Protein AF-A0A9E2DE53-F1 (afdb_monomer_lite)

pLDDT: mean 94.48, std 6.35, range [61.38, 98.0]

Sequence (41 aa):
TVQQYRDASGMGRNLCIELLEYFDQKGLTRRDGNLRHPRAN

Secondary structure (DSSP, 8-state):
-HHHHHHHH---HHHHHHHHHHHHHTTSEEEETTEEEEPP-

Radius of gyration: 9.87 Å; chains: 1; bounding box: 24×17×22 Å

Structure (mmCIF, N/CA/C/O backbone):
data_AF-A0A9E2DE53-F1
#
_entry.id   AF-A0A9E2DE53-F1
#
loop_
_atom_site.group_PDB
_atom_site.id
_atom_site.type_symbol
_atom_site.label_atom_id
_atom_site.label_alt_id
_atom_site.label_comp_id
_atom_site.label_asym_id
_atom_site.label_entity_id
_atom_site.label_seq_id
_atom_site.pdbx_PDB_ins_code
_atom_site.Cartn_x
_atom_site.Cartn_y
_atom_site.Cartn_z
_atom_site.occupancy
_atom_site.B_iso_or_equiv
_atom_site.auth_seq_id
_atom_site.auth_comp_id
_atom_site.auth_asym_id
_atom_site.auth_atom_id
_atom_site.pdbx_PDB_model_num
ATOM 1 N N . THR A 1 1 ? 2.261 -5.893 -0.910 1.00 92.00 1 THR A N 1
ATOM 2 C CA . THR A 1 1 ? 2.171 -5.578 0.538 1.00 92.00 1 THR A CA 1
ATOM 3 C C . THR A 1 1 ? 2.607 -4.135 0.780 1.00 92.00 1 THR A C 1
ATOM 5 O O . THR A 1 1 ? 3.139 -3.517 -0.135 1.00 92.00 1 THR A O 1
ATOM 8 N N . VAL A 1 2 ? 2.424 -3.581 1.987 1.00 94.81 2 VAL A N 1
ATOM 9 C CA . VAL A 1 2 ? 2.956 -2.239 2.328 1.00 94.81 2 VAL A CA 1
ATOM 10 C C . VAL A 1 2 ? 4.483 -2.189 2.185 1.00 94.81 2 VAL A C 1
ATOM 12 O O . VAL A 1 2 ? 5.013 -1.210 1.676 1.00 94.81 2 VAL A O 1
ATOM 15 N N . GLN A 1 3 ? 5.185 -3.254 2.589 1.00 96.12 3 GLN A N 1
ATOM 16 C CA . GLN A 1 3 ? 6.644 -3.347 2.487 1.00 96.12 3 GLN A CA 1
ATOM 17 C C . GLN A 1 3 ? 7.123 -3.270 1.035 1.00 96.12 3 GLN A C 1
ATOM 19 O O . GLN A 1 3 ? 7.949 -2.427 0.722 1.00 96.12 3 GLN A O 1
ATOM 24 N N . GLN A 1 4 ? 6.545 -4.075 0.140 1.00 95.38 4 GLN A N 1
ATOM 25 C CA . GLN A 1 4 ? 6.908 -4.046 -1.282 1.00 95.38 4 GLN A CA 1
ATOM 26 C C . GLN A 1 4 ? 6.671 -2.668 -1.906 1.00 95.38 4 GLN A C 1
ATOM 28 O O . GLN A 1 4 ? 7.492 -2.194 -2.682 1.00 95.38 4 GLN A O 1
ATOM 33 N N . TYR A 1 5 ? 5.560 -2.014 -1.553 1.00 95.75 5 TYR A N 1
ATOM 34 C CA . TYR A 1 5 ? 5.260 -0.677 -2.057 1.00 95.75 5 TYR A CA 1
ATOM 35 C C . TYR A 1 5 ? 6.268 0.361 -1.554 1.00 95.75 5 TYR A C 1
ATOM 37 O O . TYR A 1 5 ? 6.751 1.167 -2.338 1.00 95.75 5 TYR A O 1
ATOM 45 N N . ARG A 1 6 ? 6.629 0.296 -0.267 1.00 97.06 6 ARG A N 1
ATOM 46 C CA . ARG A 1 6 ? 7.662 1.136 0.349 1.00 97.06 6 ARG A CA 1
ATOM 47 C C . ARG A 1 6 ? 9.015 0.965 -0.334 1.00 97.06 6 ARG A C 1
ATOM 49 O O . ARG A 1 6 ? 9.654 1.951 -0.676 1.00 97.06 6 ARG A O 1
ATOM 56 N N . ASP A 1 7 ? 9.438 -0.279 -0.526 1.00 97.38 7 ASP A N 1
ATOM 57 C CA . ASP A 1 7 ? 10.747 -0.591 -1.100 1.00 97.38 7 ASP A CA 1
ATOM 58 C C . ASP A 1 7 ? 10.831 -0.131 -2.566 1.00 97.38 7 ASP A C 1
ATOM 60 O O . ASP A 1 7 ? 11.877 0.337 -3.003 1.00 97.38 7 ASP A O 1
ATOM 64 N N . ALA A 1 8 ? 9.716 -0.184 -3.304 1.00 97.19 8 ALA A N 1
ATOM 65 C CA . ALA A 1 8 ? 9.634 0.321 -4.673 1.00 97.19 8 ALA A CA 1
ATOM 66 C C . ALA A 1 8 ? 9.521 1.854 -4.764 1.00 97.19 8 ALA A C 1
ATOM 68 O O . ALA A 1 8 ? 10.006 2.442 -5.727 1.00 97.19 8 ALA A O 1
ATOM 69 N N . SER A 1 9 ? 8.864 2.508 -3.800 1.00 95.94 9 SER A N 1
ATOM 70 C CA . SER A 1 9 ? 8.620 3.955 -3.842 1.00 95.94 9 SER A CA 1
ATOM 71 C C . SER A 1 9 ? 9.684 4.797 -3.139 1.00 95.94 9 SER A C 1
ATOM 73 O O . SER A 1 9 ? 9.731 6.008 -3.349 1.00 95.94 9 SER A O 1
ATOM 75 N N . GLY A 1 10 ? 10.501 4.192 -2.271 1.00 96.44 10 GLY A N 1
ATOM 76 C CA . GLY A 1 10 ? 11.480 4.893 -1.435 1.00 96.44 10 GLY A CA 1
ATOM 77 C C . GLY A 1 10 ? 10.860 5.764 -0.334 1.00 96.44 10 GLY A C 1
ATOM 78 O O . GLY A 1 10 ? 11.571 6.518 0.327 1.00 96.44 10 GLY A O 1
ATOM 79 N N . MET A 1 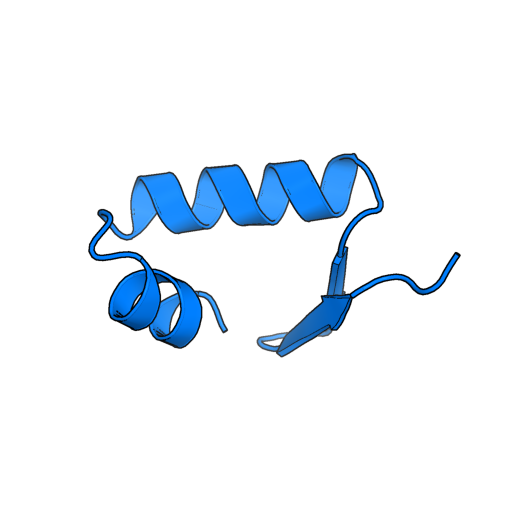11 ? 9.542 5.691 -0.125 1.00 96.25 11 MET A N 1
ATOM 80 C CA . MET A 1 11 ? 8.834 6.521 0.851 1.00 96.25 11 MET A CA 1
ATOM 81 C C . MET A 1 11 ? 8.862 5.924 2.262 1.00 96.25 11 MET A C 1
ATOM 83 O O . MET A 1 11 ? 9.105 4.736 2.474 1.00 96.25 11 MET A O 1
ATOM 87 N N . GLY A 1 12 ? 8.550 6.753 3.260 1.00 96.94 12 GLY A N 1
ATOM 88 C CA . GLY A 1 12 ? 8.351 6.294 4.632 1.00 96.94 12 GLY A CA 1
ATOM 89 C C . GLY A 1 12 ? 7.130 5.377 4.770 1.00 96.94 12 GLY A C 1
ATOM 90 O O . GLY A 1 12 ? 6.103 5.574 4.123 1.00 96.94 12 GLY A O 1
ATOM 91 N N . ARG A 1 13 ? 7.214 4.393 5.677 1.00 96.50 13 ARG A N 1
ATOM 92 C CA . ARG A 1 13 ? 6.151 3.393 5.898 1.00 96.50 13 ARG A CA 1
ATOM 93 C C . ARG A 1 13 ? 4.782 4.020 6.179 1.00 96.50 13 ARG A C 1
ATOM 95 O O . ARG A 1 13 ? 3.796 3.513 5.659 1.00 96.50 13 ARG A O 1
ATOM 102 N N . ASN A 1 14 ? 4.721 5.080 6.985 1.00 97.50 14 ASN A N 1
ATOM 103 C CA . ASN A 1 14 ? 3.448 5.704 7.363 1.00 97.50 14 ASN A CA 1
ATOM 104 C C . ASN A 1 14 ? 2.754 6.319 6.142 1.00 97.50 14 ASN A C 1
ATOM 106 O O . ASN A 1 14 ? 1.602 5.995 5.878 1.00 97.50 14 ASN A O 1
ATOM 110 N N . LEU A 1 15 ? 3.499 7.068 5.323 1.00 97.62 15 LEU A N 1
ATOM 111 C CA . LEU A 1 15 ? 2.981 7.632 4.077 1.00 97.62 15 LEU A CA 1
ATOM 112 C C . LEU A 1 15 ? 2.525 6.537 3.100 1.00 97.62 15 LEU A C 1
ATOM 114 O O . LEU A 1 15 ? 1.479 6.658 2.470 1.00 97.62 15 LEU A O 1
ATOM 118 N N . CYS A 1 16 ? 3.270 5.431 3.000 1.00 97.75 16 CYS A N 1
ATOM 119 C CA . CYS A 1 16 ? 2.844 4.288 2.193 1.00 97.75 16 CYS A CA 1
ATOM 120 C C . CYS A 1 16 ? 1.526 3.676 2.678 1.00 97.75 16 CYS A C 1
ATOM 122 O O . CYS A 1 16 ? 0.734 3.230 1.855 1.00 97.75 16 CYS A O 1
ATOM 124 N N . ILE A 1 17 ? 1.299 3.604 3.992 1.00 96.69 17 ILE A N 1
ATOM 125 C CA . ILE A 1 17 ? 0.045 3.080 4.544 1.00 96.69 17 ILE A CA 1
ATOM 126 C C . ILE A 1 17 ? -1.108 4.004 4.156 1.00 96.69 17 ILE A C 1
ATOM 128 O O . ILE A 1 17 ? -2.063 3.525 3.550 1.00 96.69 17 ILE A O 1
ATOM 132 N N . GLU A 1 18 ? -0.968 5.306 4.410 1.00 98.00 18 GLU A N 1
ATOM 133 C CA . GLU A 1 18 ? -1.995 6.311 4.111 1.00 98.00 18 GLU A CA 1
ATOM 134 C C . GLU A 1 18 ? -2.356 6.342 2.618 1.00 98.00 18 GLU A C 1
ATOM 136 O O . GLU A 1 18 ? -3.532 6.313 2.261 1.00 98.00 18 GLU A O 1
ATOM 141 N N . LEU A 1 19 ? -1.360 6.320 1.726 1.00 97.50 19 LEU A N 1
ATOM 142 C CA . LEU A 1 19 ? -1.592 6.289 0.277 1.00 97.50 19 LEU A CA 1
ATOM 143 C C . LEU A 1 19 ? -2.319 5.022 -0.173 1.00 97.50 19 LEU A C 1
ATOM 145 O O . LEU A 1 19 ? -3.240 5.086 -0.986 1.00 97.50 19 LEU A O 1
ATOM 149 N N . LEU A 1 20 ? -1.912 3.862 0.343 1.00 96.62 20 LEU A N 1
ATOM 150 C CA . LEU A 1 20 ? -2.540 2.600 -0.032 1.00 96.62 20 LEU A CA 1
ATOM 151 C C . LEU A 1 20 ? -3.975 2.502 0.504 1.00 96.62 20 LEU A C 1
ATOM 153 O O . LEU A 1 20 ? -4.836 1.972 -0.189 1.00 96.62 20 LEU A O 1
ATOM 157 N N . GLU A 1 21 ? -4.253 3.030 1.697 1.00 96.81 21 GLU A N 1
ATOM 158 C CA . GLU A 1 21 ? -5.615 3.135 2.239 1.00 96.81 21 GLU A CA 1
ATOM 159 C C . GLU A 1 21 ? -6.472 4.124 1.443 1.00 96.81 21 GLU A C 1
ATOM 161 O O . GLU A 1 21 ? -7.639 3.846 1.166 1.00 96.81 21 GLU A O 1
ATOM 166 N N . TYR A 1 22 ? -5.886 5.231 0.984 1.00 97.56 22 TYR A N 1
ATOM 167 C CA . TYR A 1 22 ? -6.551 6.156 0.073 1.00 97.56 22 TYR A CA 1
ATOM 168 C C . TYR A 1 22 ? -6.903 5.493 -1.268 1.00 97.56 22 TYR A C 1
ATOM 170 O O . TYR A 1 22 ? -8.018 5.657 -1.765 1.00 97.56 22 TYR A O 1
ATOM 178 N N . PHE A 1 23 ? -6.000 4.700 -1.854 1.00 96.69 23 PHE A N 1
ATOM 179 C CA . PHE A 1 23 ? -6.291 3.945 -3.079 1.00 96.69 23 PHE A CA 1
ATOM 180 C C . PHE A 1 23 ? -7.377 2.891 -2.874 1.00 96.69 23 PHE A C 1
ATOM 182 O O . PHE A 1 23 ? -8.232 2.728 -3.749 1.00 96.69 23 PHE A O 1
ATOM 189 N N . ASP A 1 24 ? -7.383 2.233 -1.712 1.00 96.00 24 ASP A N 1
ATOM 190 C CA . ASP A 1 24 ? -8.447 1.312 -1.321 1.00 96.00 24 ASP A CA 1
ATOM 191 C C . ASP A 1 24 ? -9.798 2.060 -1.232 1.00 96.00 24 ASP A C 1
ATOM 193 O O . ASP A 1 24 ? -10.796 1.616 -1.802 1.00 96.00 24 ASP A O 1
ATOM 197 N N . GLN A 1 25 ? -9.828 3.248 -0.611 1.00 97.19 25 GLN A N 1
ATOM 198 C CA . GLN A 1 25 ? -11.027 4.091 -0.492 1.00 97.19 25 GLN A CA 1
ATOM 199 C C . GLN A 1 25 ? -11.531 4.613 -1.846 1.00 97.19 25 GLN A C 1
ATOM 201 O O . GLN A 1 25 ? -12.739 4.711 -2.065 1.00 97.19 25 GLN A O 1
ATOM 206 N N . LYS A 1 26 ? -10.624 4.964 -2.764 1.00 97.31 26 LYS A N 1
ATOM 207 C CA . LYS A 1 26 ? -10.971 5.415 -4.122 1.00 97.31 26 LYS A CA 1
ATOM 208 C C . LYS A 1 26 ? -11.338 4.274 -5.0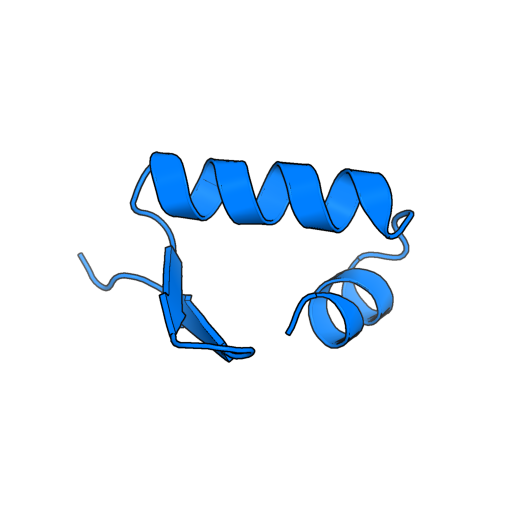68 1.00 97.31 26 LYS A C 1
ATOM 210 O O . LYS A 1 26 ? -11.739 4.545 -6.195 1.00 97.31 26 LYS A O 1
ATOM 215 N N . GLY A 1 27 ? -11.223 3.023 -4.624 1.00 95.50 27 GLY A N 1
ATOM 216 C CA . GLY A 1 27 ? -11.539 1.851 -5.432 1.00 95.50 27 GLY A CA 1
ATOM 217 C C . GLY A 1 27 ? -10.502 1.548 -6.514 1.00 95.50 27 GLY A C 1
ATOM 218 O O . GLY A 1 27 ? -10.810 0.803 -7.437 1.00 95.50 27 GLY A O 1
ATOM 219 N N . LEU A 1 28 ? -9.286 2.094 -6.410 1.00 95.81 28 LEU A N 1
ATOM 220 C CA . LEU A 1 28 ? -8.172 1.768 -7.309 1.00 95.81 28 LEU A CA 1
ATOM 221 C C . LEU A 1 28 ? -7.553 0.415 -6.950 1.00 95.81 28 LEU A C 1
ATOM 223 O O . LEU A 1 28 ? -7.148 -0.357 -7.821 1.00 95.81 28 LEU A O 1
ATOM 227 N N . THR A 1 29 ? -7.502 0.113 -5.655 1.00 96.31 29 THR A N 1
ATOM 228 C CA . THR A 1 29 ? -7.059 -1.176 -5.129 1.00 96.31 29 THR A CA 1
ATOM 229 C C . THR A 1 29 ? -8.107 -1.772 -4.199 1.00 96.31 29 THR A C 1
ATOM 231 O O . THR A 1 29 ? -9.019 -1.098 -3.730 1.00 96.31 29 THR A O 1
ATOM 234 N N . ARG A 1 30 ? -8.001 -3.076 -3.949 1.00 95.88 30 ARG A N 1
ATOM 235 C CA . ARG A 1 30 ? -8.730 -3.771 -2.891 1.00 95.88 30 ARG A CA 1
ATOM 236 C C . ARG A 1 30 ? -7.740 -4.546 -2.042 1.00 95.8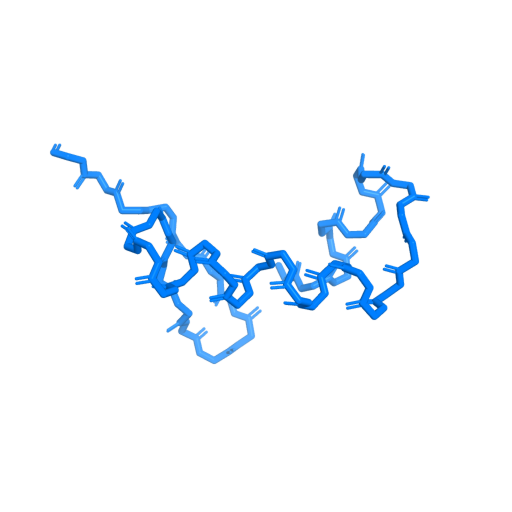8 30 ARG A C 1
ATOM 238 O O . ARG A 1 30 ? -6.940 -5.321 -2.571 1.00 95.88 30 ARG A O 1
ATOM 245 N N .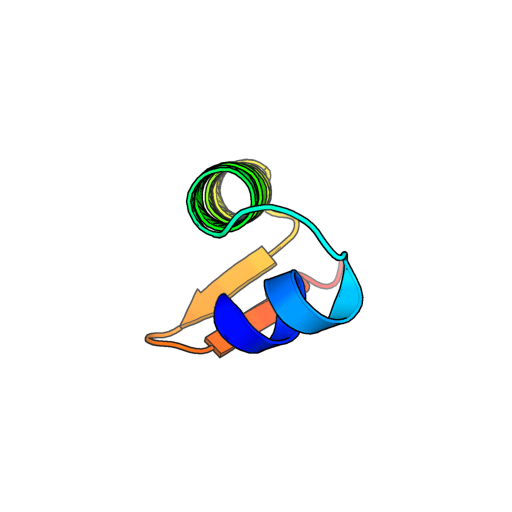 ARG A 1 31 ? -7.829 -4.369 -0.728 1.00 95.69 31 ARG A N 1
ATOM 246 C CA . ARG A 1 31 ? -7.058 -5.136 0.247 1.00 95.69 31 ARG A CA 1
ATOM 247 C C . ARG A 1 31 ? -7.684 -6.509 0.495 1.00 95.69 31 ARG A C 1
ATOM 249 O O . ARG A 1 31 ? -8.886 -6.603 0.736 1.00 95.69 31 ARG A O 1
ATOM 256 N N . ASP A 1 32 ? -6.845 -7.539 0.474 1.00 95.00 32 ASP A N 1
ATOM 257 C CA . ASP A 1 32 ? -7.166 -8.906 0.887 1.00 95.00 32 ASP A CA 1
ATOM 258 C C . ASP A 1 32 ? -6.074 -9.395 1.853 1.00 95.00 32 ASP A C 1
ATOM 260 O O . ASP A 1 32 ? -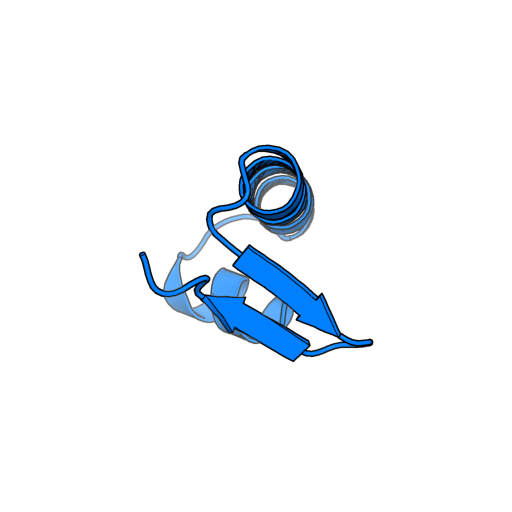4.949 -9.726 1.464 1.00 95.00 32 ASP A O 1
ATOM 264 N N . GLY A 1 33 ? -6.355 -9.292 3.154 1.00 92.06 33 GLY A N 1
ATOM 265 C CA . GLY A 1 33 ? -5.369 -9.518 4.210 1.00 92.06 33 GLY A CA 1
ATOM 266 C C . GLY A 1 33 ? -4.132 -8.615 4.075 1.00 92.06 33 GLY A C 1
ATOM 267 O O . GLY A 1 33 ? -4.203 -7.393 4.260 1.00 92.06 33 GLY A O 1
ATOM 268 N N . ASN A 1 34 ? -2.980 -9.230 3.774 1.00 91.50 34 ASN A N 1
ATOM 269 C CA . ASN A 1 34 ? -1.700 -8.539 3.551 1.00 91.50 34 ASN A CA 1
ATOM 270 C C . ASN A 1 34 ? -1.417 -8.208 2.076 1.00 91.50 34 ASN A C 1
ATOM 272 O O . ASN A 1 34 ? -0.449 -7.494 1.776 1.00 91.50 34 ASN A O 1
ATOM 276 N N . LEU A 1 35 ? -2.243 -8.705 1.159 1.00 94.00 35 LEU A N 1
ATOM 277 C CA . LEU A 1 35 ? -2.133 -8.457 -0.269 1.00 94.00 35 LEU A CA 1
ATOM 278 C C . LEU A 1 35 ? -3.077 -7.328 -0.695 1.00 94.00 35 LEU A C 1
ATOM 280 O O . LEU A 1 35 ? -4.019 -6.956 0.007 1.00 94.00 35 LEU A O 1
ATOM 284 N N . ARG A 1 36 ? -2.770 -6.736 -1.849 1.00 95.19 36 ARG A N 1
ATOM 285 C CA . ARG A 1 36 ? -3.609 -5.735 -2.508 1.00 95.19 36 ARG A CA 1
ATOM 286 C C . ARG A 1 36 ? -3.694 -6.060 -3.985 1.00 95.19 36 ARG A C 1
ATOM 288 O O . ARG A 1 36 ? -2.676 -6.374 -4.599 1.00 95.19 36 ARG A O 1
ATOM 295 N N . HIS A 1 37 ? -4.897 -5.947 -4.525 1.00 95.12 37 HIS A N 1
ATOM 296 C CA . HIS A 1 37 ? -5.205 -6.219 -5.920 1.00 95.12 37 HIS A CA 1
ATOM 297 C C . HIS A 1 37 ? -5.655 -4.924 -6.594 1.00 95.12 37 HIS A C 1
ATOM 299 O O . HIS A 1 37 ? -6.525 -4.247 -6.039 1.00 95.12 37 HIS A O 1
ATOM 305 N N . PRO A 1 38 ? -5.107 -4.563 -7.764 1.00 94.00 38 PRO A N 1
ATOM 306 C CA . PRO A 1 38 ? -5.690 -3.518 -8.594 1.00 94.00 38 PRO A CA 1
ATOM 307 C C . PRO A 1 38 ? -7.133 -3.883 -8.941 1.00 94.00 38 PRO A C 1
ATOM 309 O O . PR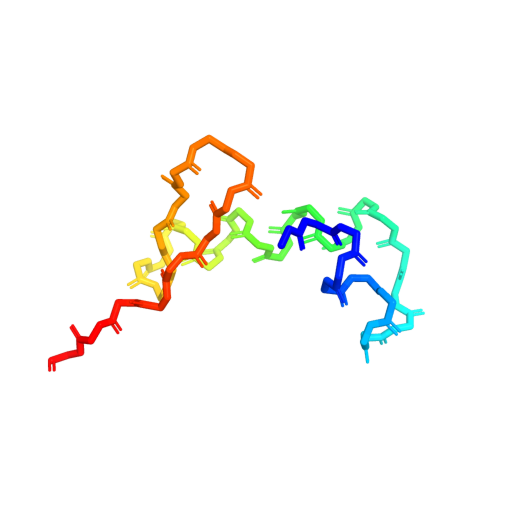O A 1 38 ? -7.438 -5.046 -9.219 1.00 94.00 38 PRO A O 1
ATOM 312 N N . ARG A 1 39 ? -8.033 -2.904 -8.922 1.00 89.88 39 ARG A N 1
ATOM 313 C CA . ARG A 1 39 ? -9.372 -3.090 -9.478 1.00 89.88 39 ARG A CA 1
ATOM 314 C C . ARG A 1 39 ? -9.263 -2.912 -10.992 1.00 89.88 39 ARG A C 1
ATOM 316 O O . ARG A 1 39 ? -8.797 -1.878 -11.456 1.00 89.88 39 ARG A O 1
ATOM 323 N N . ALA A 1 40 ? -9.627 -3.945 -11.748 1.00 75.50 40 ALA A N 1
ATOM 324 C CA . ALA A 1 40 ? -9.848 -3.794 -13.181 1.00 75.50 40 ALA A CA 1
ATOM 325 C C . ALA A 1 40 ? -11.133 -2.978 -13.378 1.00 75.50 40 ALA A C 1
ATOM 327 O O . ALA A 1 40 ? -12.128 -3.250 -12.698 1.00 75.50 40 ALA A O 1
ATOM 328 N N . ASN A 1 41 ? -11.068 -1.974 -14.254 1.00 61.38 41 ASN A N 1
ATOM 329 C CA . ASN A 1 41 ? -12.258 -1.319 -14.796 1.00 61.38 41 ASN A CA 1
ATOM 330 C C . ASN A 1 41 ? -12.960 -2.246 -15.787 1.00 61.38 41 ASN A C 1
ATOM 332 O O . ASN A 1 41 ? -12.236 -2.974 -16.506 1.00 61.38 41 ASN A O 1
#

Foldseek 3Di:
DLVVQCVVPVDDSVVSVVVVVVCCVVQQWPDDPPDIDGDDD